Protein AF-A0A7J4AX95-F1 (afdb_monomer)

Nearest PDB structures (foldseek):
  8a5p-assembly1_X  TM=3.591E-01  e=6.031E+00  Thermochaetoides thermophila

Sequence (81 aa):
MPVFLEDFARLVEDKQRELKDRIFKGKPNFLEEDFKRHLVSHWTLLDYLEKFSMDPGEFDVLAVDSSVYTNLLSNGGVFYI

Solvent-accessible surface area (backbone atoms only — not comparable to full-atom values): 5318 Å² total; per-residue (Å²): 130,64,68,68,58,56,55,48,50,52,54,49,53,55,50,51,50,53,50,50,50,49,60,74,66,41,75,79,59,84,55,52,66,58,44,55,64,51,43,69,78,71,62,72,71,73,88,61,38,80,83,74,53,68,61,77,88,74,56,93,72,83,87,84,87,86,80,75,48,76,47,80,43,96,88,75,46,77,49,73,86

pLDDT: mean 78.81, std 11.6, range [56.5, 94.69]

Structure (mmCIF, N/CA/C/O backbone):
data_AF-A0A7J4AX95-F1
#
_entry.id   AF-A0A7J4AX95-F1
#
loop_
_atom_site.group_PDB
_atom_site.id
_atom_site.type_symbol
_atom_site.label_atom_id
_atom_site.label_alt_id
_atom_site.label_comp_id
_atom_site.label_asym_id
_atom_site.label_entity_id
_atom_site.label_seq_id
_atom_site.pdbx_PDB_ins_code
_atom_site.Cartn_x
_atom_site.Cartn_y
_atom_site.Cartn_z
_atom_site.occupancy
_atom_site.B_iso_or_equiv
_atom_site.auth_seq_id
_atom_site.auth_comp_id
_atom_site.auth_asym_id
_atom_site.auth_atom_id
_atom_site.pdbx_PDB_model_num
ATOM 1 N N . MET A 1 1 ? -19.700 19.396 23.167 1.00 62.62 1 MET A N 1
ATOM 2 C CA . MET A 1 1 ? -19.086 18.337 22.343 1.00 62.62 1 MET A CA 1
ATOM 3 C C . MET A 1 1 ? -19.244 17.029 23.109 1.00 62.62 1 MET A C 1
ATOM 5 O O . MET A 1 1 ? -19.107 17.075 24.325 1.00 62.62 1 MET A O 1
ATOM 9 N N . PRO A 1 2 ? -19.660 15.914 22.489 1.00 83.62 2 PRO A N 1
ATOM 10 C CA . PRO A 1 2 ? -19.754 14.633 23.185 1.00 83.62 2 PRO A CA 1
ATOM 11 C C . PRO A 1 2 ? -18.409 14.221 23.795 1.00 83.62 2 PRO A C 1
ATOM 13 O O . PRO A 1 2 ? -17.392 14.283 23.110 1.00 83.62 2 PRO A O 1
ATOM 16 N N . VAL A 1 3 ? -18.421 13.749 25.042 1.00 80.88 3 VAL A N 1
ATOM 17 C CA . VAL A 1 3 ? -17.216 13.344 25.795 1.00 80.88 3 VAL A CA 1
ATOM 18 C C . VAL A 1 3 ? -16.379 12.308 25.030 1.00 80.88 3 VAL A C 1
ATOM 20 O O . VAL A 1 3 ? -15.160 12.413 24.973 1.00 80.88 3 VAL A O 1
ATOM 23 N N . PHE A 1 4 ? -17.029 11.381 24.318 1.00 84.56 4 PHE A N 1
ATOM 24 C CA . PHE A 1 4 ? -16.331 10.359 23.533 1.00 84.56 4 PHE A CA 1
ATOM 25 C C . PHE A 1 4 ? -15.477 10.928 22.385 1.00 84.56 4 PHE A C 1
ATOM 27 O O . PHE A 1 4 ? -14.487 10.309 22.006 1.00 84.56 4 PHE A O 1
ATOM 34 N N . LEU A 1 5 ? -15.842 12.085 21.815 1.00 85.31 5 LEU A N 1
ATOM 35 C CA . LEU A 1 5 ? -15.051 12.723 20.757 1.00 85.31 5 LEU A CA 1
ATOM 36 C C . LEU A 1 5 ? -13.802 13.399 21.325 1.00 85.31 5 LEU A C 1
ATOM 38 O O . LEU A 1 5 ? -12.768 13.404 20.664 1.00 85.31 5 LEU A O 1
ATOM 42 N N . GLU A 1 6 ? -13.881 13.932 22.546 1.00 85.44 6 GLU A N 1
ATOM 43 C CA . GLU A 1 6 ? -12.728 14.499 23.254 1.00 85.44 6 GLU A CA 1
ATOM 44 C C . GLU A 1 6 ? -11.736 13.405 23.661 1.00 85.44 6 GLU A C 1
ATOM 46 O O . GLU A 1 6 ? -10.532 13.546 23.435 1.00 85.44 6 GLU A O 1
ATOM 51 N N . ASP A 1 7 ? -12.240 12.283 24.177 1.00 86.25 7 ASP A N 1
ATOM 52 C CA . ASP A 1 7 ? -11.419 11.119 24.524 1.00 86.25 7 ASP A CA 1
ATOM 53 C C . ASP A 1 7 ? -10.766 10.491 23.282 1.00 86.25 7 ASP A C 1
ATOM 55 O O . ASP A 1 7 ? -9.580 10.152 23.297 1.00 86.25 7 ASP A O 1
ATOM 59 N N . PHE A 1 8 ? -11.508 10.393 22.173 1.00 87.06 8 PHE A N 1
ATOM 60 C CA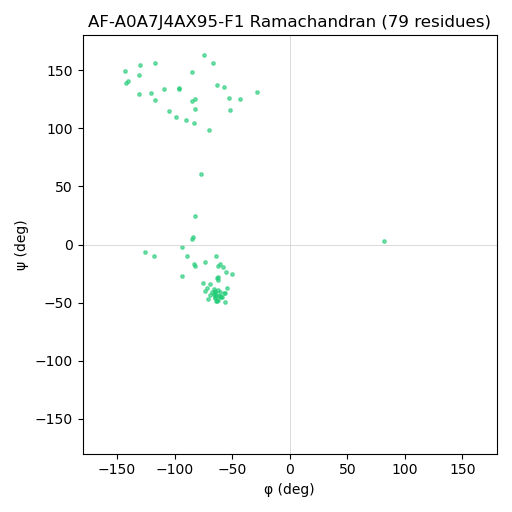 . PHE A 1 8 ? -10.972 9.920 20.896 1.00 87.06 8 PHE A CA 1
ATOM 61 C C . PHE A 1 8 ? -9.896 10.859 20.338 1.00 87.06 8 PHE A C 1
ATOM 63 O O . PHE A 1 8 ? -8.846 10.390 19.901 1.00 87.06 8 PHE A O 1
ATOM 70 N N . ALA A 1 9 ? -10.114 12.177 20.386 1.00 86.12 9 ALA A N 1
ATOM 71 C CA . ALA A 1 9 ? -9.138 13.158 19.912 1.00 86.12 9 ALA A CA 1
ATOM 72 C C . ALA A 1 9 ? -7.809 13.056 20.678 1.00 86.12 9 ALA A C 1
ATOM 74 O O . ALA A 1 9 ? -6.748 12.995 20.056 1.00 86.12 9 ALA A O 1
ATOM 75 N N . ARG A 1 10 ? -7.863 12.935 22.011 1.00 87.81 10 ARG A N 1
ATOM 76 C CA . ARG A 1 10 ? -6.665 12.735 22.847 1.00 87.81 10 ARG A CA 1
ATOM 77 C C . ARG A 1 10 ? -5.920 11.446 22.494 1.00 87.81 10 ARG A C 1
ATOM 79 O O . ARG A 1 10 ? -4.703 11.465 22.329 1.00 87.81 10 ARG A O 1
ATOM 86 N N . LEU A 1 11 ? -6.645 10.341 22.305 1.00 90.19 11 LEU A N 1
ATOM 87 C CA . LEU A 1 11 ? -6.054 9.059 21.905 1.00 90.19 11 LEU A CA 1
ATOM 88 C C . LEU A 1 11 ? -5.332 9.152 20.549 1.00 90.19 11 LEU A C 1
ATOM 90 O O . LEU A 1 11 ? -4.252 8.582 20.375 1.00 90.19 11 LEU A O 1
ATOM 94 N N . VAL A 1 12 ? -5.925 9.865 19.587 1.00 89.88 12 VAL A N 1
ATOM 95 C CA . VAL A 1 12 ? -5.335 10.076 18.258 1.00 89.88 12 VAL A CA 1
ATOM 96 C C . VAL A 1 12 ? -4.060 10.912 18.349 1.00 89.88 12 VAL A C 1
ATOM 98 O O . VAL A 1 12 ? -3.069 10.556 17.712 1.00 89.88 12 VAL A O 1
ATOM 101 N N . GLU A 1 13 ? -4.043 11.977 19.152 1.00 91.44 13 GLU A N 1
ATOM 102 C CA . GLU A 1 13 ? -2.855 12.820 19.344 1.00 91.44 13 GLU A CA 1
ATOM 103 C C . GLU A 1 13 ? -1.674 12.038 19.934 1.00 91.44 13 GLU A C 1
ATOM 105 O O . GLU A 1 13 ? -0.546 12.136 19.435 1.00 91.44 13 GLU A O 1
ATOM 110 N N . ASP A 1 14 ? -1.932 11.211 20.949 1.00 89.69 14 ASP A N 1
ATOM 111 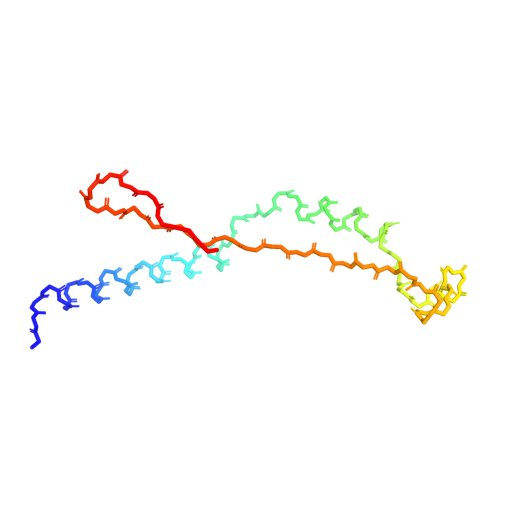C CA . ASP A 1 14 ? -0.907 10.374 21.576 1.00 89.69 14 ASP A CA 1
ATOM 112 C C . ASP A 1 14 ? -0.363 9.328 20.596 1.00 89.69 14 ASP A C 1
ATOM 114 O O . ASP A 1 14 ? 0.855 9.157 20.465 1.00 89.69 14 ASP A O 1
ATOM 118 N N . LYS A 1 15 ? -1.247 8.684 19.822 1.00 87.50 15 LYS A N 1
ATOM 119 C CA . LYS A 1 15 ? -0.851 7.726 18.779 1.00 87.50 15 LYS A CA 1
ATOM 120 C C . LYS A 1 15 ? -0.077 8.381 17.643 1.00 87.50 15 LYS A C 1
ATOM 122 O O . LYS A 1 15 ? 0.889 7.802 17.144 1.00 87.50 15 LYS A O 1
ATOM 127 N N . GLN A 1 16 ? -0.459 9.589 17.244 1.00 86.81 16 GLN A N 1
ATOM 128 C CA . GLN A 1 16 ? 0.247 10.345 16.217 1.00 86.81 16 GLN A CA 1
ATOM 129 C C . GLN A 1 16 ? 1.659 10.716 16.679 1.00 86.81 16 GLN A C 1
ATOM 131 O O . GLN A 1 16 ? 2.605 10.632 15.892 1.00 86.81 16 GLN A O 1
ATOM 136 N N . ARG A 1 17 ? 1.819 11.105 17.949 1.00 88.62 17 ARG A N 1
ATOM 137 C CA . ARG A 1 17 ? 3.127 11.404 18.544 1.00 88.62 17 ARG A CA 1
ATOM 138 C C . ARG A 1 17 ? 4.006 10.159 18.611 1.00 88.62 17 ARG A C 1
ATOM 140 O O . ARG A 1 17 ? 5.151 10.216 18.179 1.00 88.62 17 ARG A O 1
ATOM 147 N N . GLU A 1 18 ? 3.455 9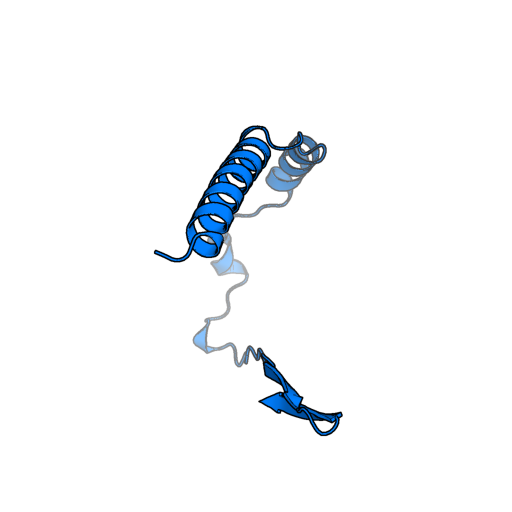.031 19.057 1.00 87.00 18 GLU A N 1
ATOM 148 C CA . GLU A 1 18 ? 4.146 7.734 19.089 1.00 87.00 18 GLU A CA 1
ATOM 149 C C . GLU A 1 18 ? 4.617 7.302 17.688 1.00 87.00 18 GLU A C 1
ATOM 151 O O . GLU A 1 18 ? 5.761 6.882 17.507 1.00 87.00 18 GLU A O 1
ATOM 156 N N . LEU A 1 19 ? 3.757 7.437 16.673 1.00 83.06 19 LEU A N 1
ATOM 157 C CA . LEU A 1 19 ? 4.092 7.116 15.283 1.00 83.06 19 LEU A CA 1
ATOM 158 C C . LEU A 1 19 ? 5.183 8.030 14.726 1.00 83.06 19 LEU A C 1
ATOM 160 O O . LEU A 1 19 ? 6.127 7.531 14.117 1.00 83.06 19 LEU A O 1
ATOM 164 N N . LYS A 1 20 ? 5.087 9.345 14.960 1.00 83.69 20 LYS A N 1
ATOM 165 C CA . LYS A 1 20 ? 6.134 10.306 14.578 1.00 83.69 20 LYS A CA 1
ATOM 166 C C . LYS A 1 20 ? 7.464 9.916 15.205 1.00 83.69 20 LYS A C 1
ATOM 168 O O . LYS A 1 20 ? 8.450 9.774 14.491 1.00 83.69 20 LYS A O 1
ATOM 173 N N . ASP A 1 21 ? 7.473 9.652 16.506 1.00 85.62 21 ASP A N 1
ATOM 174 C CA . ASP A 1 21 ? 8.662 9.205 17.224 1.00 85.62 21 ASP A CA 1
ATOM 175 C C . ASP A 1 21 ? 9.244 7.919 16.634 1.00 85.62 21 ASP A C 1
ATOM 177 O O . ASP A 1 21 ? 10.456 7.822 16.481 1.00 85.62 21 ASP A O 1
ATOM 181 N N . ARG A 1 22 ? 8.412 6.945 16.254 1.00 80.44 22 ARG A N 1
ATOM 182 C CA . ARG A 1 22 ? 8.864 5.692 15.625 1.00 80.44 22 ARG A CA 1
ATOM 183 C C . ARG A 1 22 ? 9.418 5.879 14.215 1.00 80.44 22 ARG A C 1
ATOM 185 O O . ARG A 1 22 ? 10.324 5.141 13.837 1.00 80.44 22 ARG A O 1
ATOM 192 N N . ILE A 1 23 ? 8.871 6.816 13.444 1.00 79.88 23 ILE A N 1
ATOM 193 C CA . ILE A 1 23 ? 9.357 7.158 12.101 1.00 79.88 23 ILE A CA 1
ATOM 194 C C . ILE A 1 23 ? 10.701 7.887 12.208 1.00 79.88 23 ILE A C 1
ATOM 196 O O . ILE A 1 23 ? 11.651 7.517 11.525 1.00 79.88 23 ILE A O 1
ATOM 200 N N . PHE A 1 24 ? 10.803 8.883 13.094 1.00 75.38 24 PHE A N 1
ATOM 201 C CA . PHE A 1 24 ? 12.019 9.685 13.265 1.00 75.38 24 PHE A CA 1
ATOM 202 C C . PHE A 1 24 ? 13.144 8.929 13.970 1.00 75.38 24 PHE A C 1
ATOM 204 O O . PHE A 1 24 ? 14.295 9.022 13.557 1.00 75.38 24 PHE A O 1
ATOM 211 N N . LYS A 1 25 ? 12.829 8.137 14.999 1.00 78.12 25 LYS A N 1
ATOM 212 C CA . LYS A 1 25 ? 13.785 7.236 15.666 1.00 78.12 25 LYS A CA 1
ATOM 213 C C . LYS A 1 25 ? 13.948 5.926 14.899 1.00 78.12 25 LYS A C 1
ATOM 215 O O . LYS A 1 25 ? 14.230 4.920 15.544 1.00 78.12 25 LYS A O 1
ATOM 220 N N . GLY A 1 26 ? 13.668 5.936 13.589 1.00 64.56 26 GLY A N 1
ATOM 221 C CA . GLY A 1 26 ? 13.523 4.776 12.715 1.00 64.56 26 GLY A CA 1
ATOM 222 C C . GLY A 1 26 ? 14.348 3.587 13.183 1.00 64.56 26 GLY A C 1
ATOM 223 O O . GLY A 1 26 ? 15.531 3.736 13.492 1.00 64.56 26 GLY A O 1
ATOM 224 N N . LYS A 1 27 ? 13.724 2.401 13.258 1.00 64.44 27 LYS A N 1
ATOM 225 C CA . LYS A 1 27 ? 14.484 1.156 13.437 1.00 64.44 27 LYS A CA 1
ATOM 226 C C . LYS A 1 27 ? 15.690 1.241 12.497 1.00 64.44 27 LYS A C 1
ATOM 228 O O . LYS A 1 27 ? 15.441 1.483 11.314 1.00 64.44 27 LYS A O 1
ATOM 233 N N . PRO A 1 28 ? 16.936 1.086 12.985 1.00 64.38 28 PRO A N 1
ATOM 234 C CA . PRO A 1 28 ? 18.089 1.091 12.102 1.00 64.38 28 PRO A CA 1
ATOM 235 C C . PRO A 1 28 ? 17.793 0.076 11.009 1.00 64.38 28 PRO A C 1
ATOM 237 O O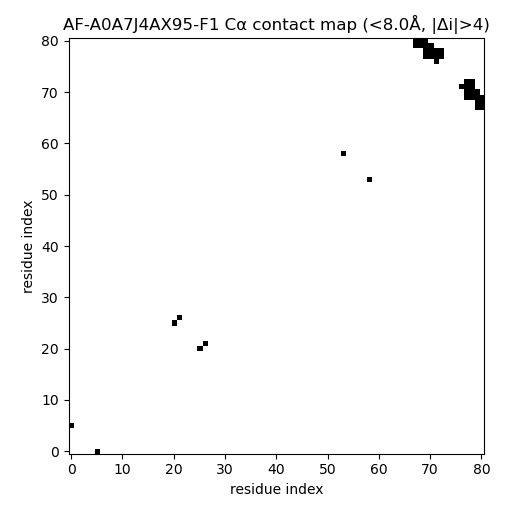 . PRO A 1 28 ? 17.532 -1.098 11.293 1.00 64.38 28 PRO A O 1
ATOM 240 N N . ASN A 1 29 ? 17.683 0.558 9.775 1.00 66.00 29 ASN A N 1
ATOM 241 C CA . ASN A 1 29 ? 17.451 -0.320 8.655 1.00 66.00 29 ASN A CA 1
ATOM 242 C C . ASN A 1 29 ? 18.757 -1.093 8.489 1.00 66.00 29 ASN A C 1
ATOM 244 O O . ASN A 1 29 ? 19.728 -0.572 7.955 1.00 66.00 29 ASN A O 1
ATOM 248 N N . PHE A 1 30 ? 18.803 -2.318 9.013 1.00 67.81 30 PHE A N 1
ATOM 249 C CA . PHE A 1 30 ? 20.003 -3.159 8.980 1.00 67.81 30 PHE A CA 1
ATOM 250 C C . PHE A 1 30 ? 20.492 -3.419 7.553 1.00 67.81 30 PHE A C 1
ATOM 252 O O . PHE A 1 30 ? 21.650 -3.766 7.356 1.00 67.81 30 PHE A O 1
ATOM 259 N N . LEU A 1 31 ? 19.614 -3.220 6.569 1.00 73.69 31 LEU A N 1
ATOM 260 C CA . LEU A 1 31 ? 19.914 -3.347 5.156 1.00 73.69 31 LEU A CA 1
ATOM 261 C C . LEU A 1 31 ? 20.320 -2.020 4.517 1.00 73.69 31 LEU A C 1
ATOM 263 O O . LEU A 1 31 ? 20.602 -2.019 3.335 1.00 73.69 31 LEU A O 1
ATOM 267 N N . GLU A 1 32 ? 20.333 -0.891 5.225 1.00 75.81 32 GLU A N 1
ATOM 268 C CA . GLU A 1 32 ? 20.639 0.413 4.627 1.00 75.81 32 GLU A CA 1
ATOM 269 C C . GLU A 1 32 ? 22.060 0.456 4.064 1.00 75.81 32 GLU A C 1
ATOM 271 O O . GLU A 1 32 ? 22.257 0.854 2.919 1.00 75.81 32 GLU A O 1
ATOM 276 N N . GLU A 1 33 ? 23.042 0.001 4.839 1.00 75.19 33 GLU A N 1
ATOM 277 C CA . GLU A 1 33 ? 24.444 -0.001 4.417 1.00 75.19 33 GLU A CA 1
ATOM 278 C C . GLU A 1 33 ? 24.722 -1.063 3.346 1.00 75.19 33 GLU A C 1
ATOM 280 O O . GLU A 1 33 ? 25.448 -0.803 2.384 1.00 75.19 33 GLU A O 1
ATOM 285 N N . ASP A 1 34 ? 24.083 -2.231 3.447 1.00 78.50 34 ASP A N 1
ATOM 286 C CA . ASP A 1 34 ? 24.155 -3.262 2.409 1.00 78.50 34 ASP A CA 1
ATOM 287 C C . ASP A 1 34 ? 23.460 -2.803 1.121 1.00 78.50 34 ASP A C 1
ATOM 289 O O . ASP A 1 34 ? 23.996 -2.980 0.028 1.00 78.50 34 ASP A O 1
ATOM 293 N N . PHE A 1 35 ? 22.308 -2.145 1.224 1.00 79.50 35 PHE A N 1
ATOM 294 C CA . PHE A 1 35 ? 21.588 -1.578 0.092 1.00 79.50 35 PHE A CA 1
ATOM 295 C C . PHE A 1 35 ? 22.407 -0.474 -0.569 1.00 79.50 35 PHE A C 1
ATOM 297 O O . PHE A 1 35 ? 22.615 -0.542 -1.772 1.00 79.50 35 PHE A O 1
ATOM 304 N N . LYS A 1 36 ? 22.962 0.486 0.184 1.00 77.88 36 LYS A N 1
ATOM 305 C CA . LYS A 1 36 ? 23.854 1.527 -0.363 1.00 77.88 36 LYS A CA 1
ATOM 306 C C . LYS A 1 36 ? 25.054 0.924 -1.095 1.00 77.88 36 LYS A C 1
ATOM 308 O O . LYS A 1 36 ? 25.403 1.395 -2.177 1.00 77.88 36 LYS A O 1
ATOM 313 N N . ARG A 1 37 ? 25.656 -0.138 -0.543 1.00 78.50 37 ARG A N 1
ATOM 314 C CA . ARG A 1 37 ? 26.807 -0.827 -1.148 1.00 78.50 37 ARG A CA 1
ATOM 315 C C . ARG A 1 37 ? 26.482 -1.443 -2.512 1.00 78.50 37 ARG A C 1
ATOM 317 O O . ARG A 1 37 ? 27.321 -1.396 -3.407 1.00 78.50 37 ARG A O 1
ATOM 324 N N . HIS A 1 38 ? 25.289 -2.015 -2.673 1.00 76.00 38 HIS A N 1
ATOM 325 C CA . HIS A 1 38 ? 24.887 -2.684 -3.917 1.00 76.00 38 HIS A CA 1
ATOM 326 C C . HIS A 1 38 ? 24.128 -1.767 -4.883 1.00 76.00 38 HIS A C 1
ATOM 328 O O . HIS A 1 38 ? 24.193 -1.969 -6.092 1.00 76.00 38 HIS A O 1
ATOM 334 N N . LEU A 1 39 ? 23.436 -0.743 -4.381 1.00 75.12 39 LEU A N 1
ATOM 335 C CA . LEU A 1 39 ? 22.665 0.191 -5.194 1.00 75.12 39 LEU A CA 1
ATOM 336 C C . LEU A 1 39 ? 23.586 0.969 -6.129 1.00 75.12 39 LEU A C 1
ATOM 338 O O . LEU A 1 39 ? 23.331 1.013 -7.323 1.00 75.12 39 LEU A O 1
ATOM 342 N N . VAL A 1 40 ? 24.681 1.532 -5.613 1.00 68.81 40 VAL A N 1
ATOM 343 C CA . VAL A 1 40 ? 25.592 2.361 -6.423 1.00 68.81 40 VAL A CA 1
ATOM 344 C C . VAL A 1 40 ? 26.229 1.559 -7.564 1.00 68.81 40 VAL A C 1
ATOM 346 O O . VAL A 1 40 ? 26.493 2.115 -8.623 1.00 68.81 40 VAL A O 1
ATO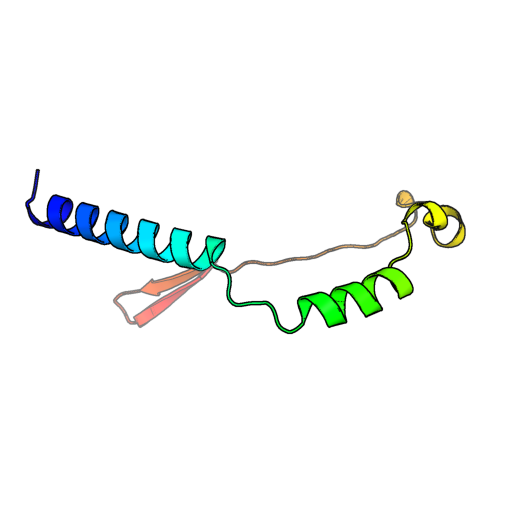M 349 N N . SER A 1 41 ? 26.447 0.254 -7.379 1.00 70.38 41 SER A N 1
ATOM 350 C CA . SER A 1 41 ? 27.043 -0.608 -8.407 1.00 70.38 41 SER A CA 1
ATOM 351 C C . SER A 1 41 ? 26.056 -1.110 -9.465 1.00 70.38 41 SER A C 1
ATOM 353 O O . SER A 1 41 ? 26.502 -1.518 -10.534 1.00 70.38 41 SER A O 1
ATOM 355 N N . HIS A 1 42 ? 24.745 -1.071 -9.203 1.00 69.38 42 HIS A N 1
ATOM 356 C CA . HIS A 1 42 ? 23.712 -1.582 -10.119 1.00 69.38 42 HIS A CA 1
ATOM 357 C C . HIS A 1 42 ? 22.742 -0.499 -10.618 1.00 69.38 42 HIS A C 1
ATOM 359 O O . HIS A 1 42 ? 21.952 -0.748 -11.527 1.00 69.38 42 HIS A O 1
ATOM 365 N N . TRP A 1 43 ? 22.793 0.706 -10.051 1.00 75.19 43 TRP A N 1
ATOM 366 C CA . TRP A 1 43 ? 22.004 1.847 -10.491 1.00 75.19 43 TRP A CA 1
ATOM 367 C C . TRP A 1 43 ? 22.681 2.523 -11.680 1.00 75.19 43 TRP A C 1
ATOM 369 O O . TRP A 1 43 ? 23.779 3.062 -11.561 1.00 75.19 43 TRP A O 1
ATOM 379 N N . THR A 1 44 ? 22.019 2.514 -12.833 1.00 70.94 44 THR A N 1
ATOM 380 C CA . THR A 1 44 ? 22.487 3.227 -14.028 1.00 70.94 44 THR A CA 1
ATOM 381 C C . THR A 1 44 ? 21.575 4.418 -14.280 1.00 70.94 44 THR A C 1
ATOM 383 O O . THR A 1 44 ? 20.354 4.295 -14.202 1.00 70.94 44 THR A O 1
ATOM 386 N N . LEU A 1 45 ? 22.170 5.578 -14.559 1.00 69.75 45 LEU A N 1
ATOM 387 C CA . LEU A 1 45 ? 21.423 6.773 -14.942 1.00 69.75 45 LEU A CA 1
ATOM 388 C C . LEU A 1 45 ? 20.677 6.524 -16.261 1.00 69.75 45 LEU A C 1
ATOM 390 O O . LEU A 1 45 ? 21.227 5.947 -17.201 1.00 69.75 45 LEU A O 1
ATOM 394 N N . LEU A 1 46 ? 19.423 6.978 -16.320 1.00 65.69 46 LEU A N 1
ATOM 395 C CA . LEU A 1 46 ? 18.538 6.843 -17.485 1.00 65.69 46 LEU A CA 1
ATOM 396 C C . LEU A 1 46 ? 19.057 7.605 -18.717 1.00 65.69 46 LEU A C 1
ATOM 398 O O . LEU A 1 46 ? 18.578 7.396 -19.821 1.00 65.69 46 LEU A O 1
ATOM 402 N N . ASP A 1 47 ? 20.085 8.428 -18.560 1.00 61.56 47 ASP A N 1
ATOM 403 C CA . ASP A 1 47 ? 20.769 9.187 -19.608 1.00 61.56 47 ASP A CA 1
ATOM 404 C C . ASP A 1 47 ? 21.404 8.268 -20.681 1.00 61.56 47 ASP A C 1
ATOM 406 O O . ASP A 1 47 ? 21.710 8.705 -21.786 1.00 61.56 47 ASP A O 1
ATOM 410 N N . TYR A 1 48 ? 21.572 6.974 -20.377 1.00 56.50 48 TYR A N 1
ATOM 411 C CA . TYR A 1 48 ? 21.999 5.925 -21.315 1.00 56.50 48 TYR A CA 1
ATOM 412 C C . TYR A 1 48 ? 20.852 5.302 -22.136 1.00 56.50 48 TYR A C 1
ATOM 414 O O . TYR A 1 48 ? 21.084 4.349 -22.889 1.00 56.50 48 TYR A O 1
ATOM 422 N N . LEU A 1 49 ? 19.621 5.812 -22.005 1.00 57.19 49 LEU A N 1
ATOM 423 C CA . LEU A 1 49 ? 18.443 5.286 -22.695 1.00 57.19 49 LEU A CA 1
ATOM 424 C C . LEU A 1 49 ? 18.538 5.387 -24.212 1.00 57.19 49 LEU A C 1
ATOM 426 O O . LEU A 1 49 ? 17.996 4.502 -24.846 1.00 57.19 49 LEU A O 1
ATOM 430 N N . GLU A 1 50 ? 19.264 6.341 -24.802 1.00 58.97 50 GLU A N 1
ATOM 431 C CA . GLU A 1 50 ? 19.389 6.452 -26.272 1.00 58.97 50 GLU A CA 1
ATOM 432 C C . GLU A 1 50 ? 19.896 5.158 -26.945 1.00 58.97 50 GLU A C 1
ATOM 434 O O . GLU A 1 50 ? 19.631 4.911 -28.119 1.00 58.97 50 GLU A O 1
ATOM 439 N N . LYS A 1 51 ? 20.599 4.292 -26.197 1.00 58.75 51 LYS A N 1
ATOM 440 C CA . LYS A 1 51 ? 21.067 2.972 -26.659 1.00 58.75 51 LYS A CA 1
ATOM 441 C C . LYS A 1 51 ? 20.020 1.853 -26.572 1.00 58.75 51 LYS A C 1
ATOM 443 O O . LYS A 1 51 ? 20.225 0.796 -27.163 1.00 58.75 51 LYS A O 1
ATOM 448 N N . PHE A 1 52 ? 18.950 2.064 -25.810 1.00 57.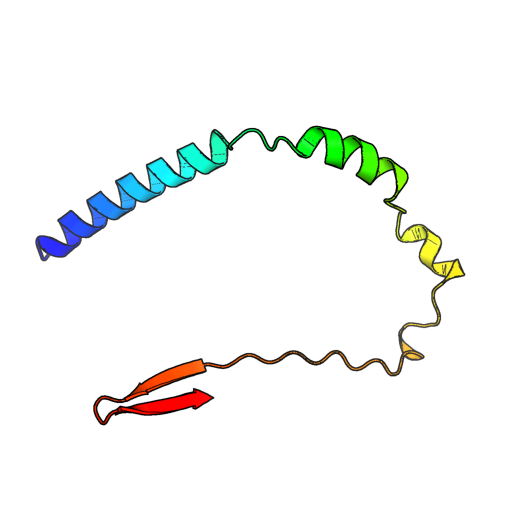66 52 PHE A N 1
ATOM 449 C CA . PHE A 1 52 ? 17.889 1.096 -25.502 1.00 57.66 52 PHE A CA 1
ATOM 450 C C . PHE A 1 52 ? 16.480 1.619 -25.831 1.00 57.66 52 PHE A C 1
ATOM 452 O O . PHE A 1 52 ? 15.509 0.873 -25.727 1.00 57.66 52 PHE A O 1
ATOM 459 N N . SER A 1 53 ? 16.358 2.889 -26.214 1.00 59.34 53 SER A N 1
ATOM 460 C CA . SER A 1 53 ? 15.112 3.567 -26.526 1.00 59.34 53 SER A CA 1
ATOM 461 C C . SER A 1 53 ? 14.814 3.410 -28.009 1.00 59.34 53 SER A C 1
ATOM 463 O O . SER A 1 53 ? 15.444 4.047 -28.852 1.00 59.34 53 SER A O 1
ATOM 465 N N . MET A 1 54 ? 13.823 2.582 -28.325 1.00 59.97 54 MET A N 1
ATOM 466 C CA . MET A 1 54 ? 12.949 2.908 -29.450 1.00 59.97 54 MET A CA 1
ATOM 467 C C . MET A 1 54 ? 12.143 4.161 -29.090 1.00 59.97 54 MET A C 1
ATOM 469 O O . MET A 1 54 ? 11.990 4.477 -27.904 1.00 59.97 54 MET A O 1
ATOM 473 N N . ASP A 1 55 ? 11.669 4.890 -30.098 1.00 63.84 55 ASP A N 1
ATOM 474 C CA . ASP A 1 55 ? 10.773 6.026 -29.884 1.00 63.84 55 ASP A CA 1
ATOM 475 C C . ASP A 1 55 ? 9.587 5.554 -29.016 1.00 63.84 55 ASP A C 1
ATOM 477 O O . ASP A 1 55 ? 8.956 4.552 -29.357 1.00 63.84 55 ASP A O 1
ATOM 481 N N . PRO A 1 56 ? 9.272 6.199 -27.875 1.00 59.78 56 PRO A N 1
ATOM 482 C CA . PRO A 1 56 ? 8.116 5.844 -27.051 1.00 59.78 56 PRO A CA 1
ATOM 483 C C . PRO A 1 56 ? 6.801 5.732 -27.838 1.00 59.78 56 PRO A C 1
ATOM 485 O O . PRO A 1 56 ? 5.913 4.994 -27.420 1.00 59.78 56 PRO A O 1
ATOM 488 N N . GLY A 1 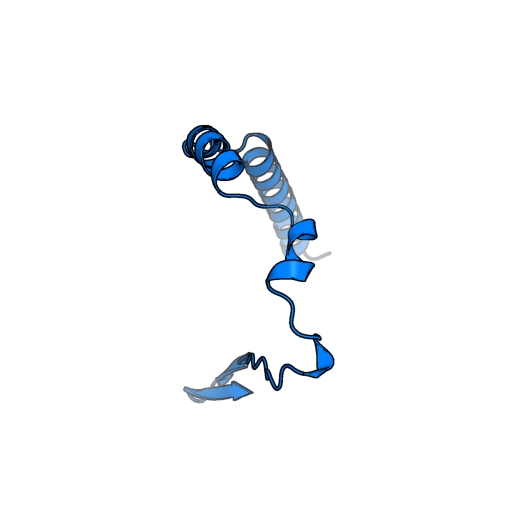57 ? 6.681 6.427 -28.978 1.00 63.03 57 GLY A N 1
ATOM 489 C CA . GLY A 1 57 ? 5.543 6.318 -29.898 1.00 63.03 57 GLY A CA 1
ATOM 490 C C . GLY A 1 57 ? 5.491 5.033 -30.741 1.00 63.03 57 GLY A C 1
ATOM 491 O O . GLY A 1 57 ? 4.439 4.727 -31.298 1.00 63.03 57 GLY A O 1
ATOM 492 N N . GLU A 1 58 ? 6.585 4.272 -30.827 1.00 70.38 58 GLU A N 1
ATOM 493 C CA . GLU A 1 58 ? 6.665 2.965 -31.503 1.00 70.38 58 GLU A CA 1
ATOM 494 C C . GLU A 1 58 ? 6.316 1.792 -30.568 1.00 70.38 58 GLU A C 1
ATOM 496 O O . GLU A 1 58 ? 6.139 0.658 -31.021 1.00 70.38 58 GLU A O 1
ATOM 501 N N . PHE A 1 59 ? 6.192 2.047 -29.262 1.00 66.94 59 PHE A N 1
ATOM 502 C CA . PHE A 1 59 ? 5.779 1.047 -28.283 1.00 66.94 59 PHE A CA 1
ATOM 503 C C . PHE A 1 59 ? 4.252 0.925 -28.243 1.00 66.94 59 PHE A C 1
ATOM 505 O O . PHE A 1 59 ? 3.568 1.732 -27.618 1.00 66.94 59 PHE A O 1
ATOM 512 N N . ASP A 1 60 ? 3.713 -0.148 -28.825 1.00 72.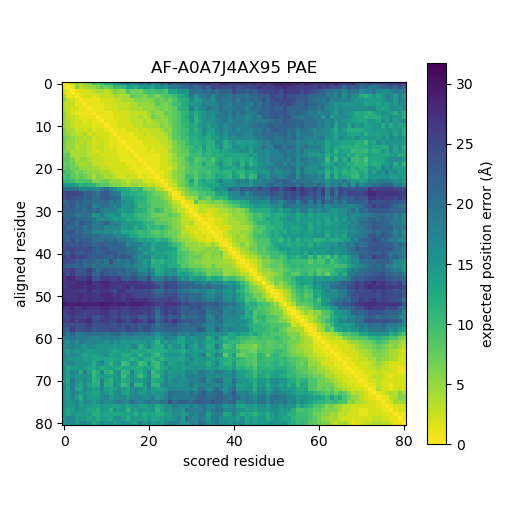44 60 ASP A N 1
ATOM 513 C CA . ASP A 1 60 ? 2.322 -0.575 -28.601 1.00 72.44 60 ASP A CA 1
ATOM 514 C C . ASP A 1 60 ? 2.194 -1.285 -27.238 1.00 72.44 60 ASP A C 1
ATOM 516 O O . ASP A 1 60 ? 1.925 -2.484 -27.133 1.00 72.44 60 ASP A O 1
ATOM 520 N N . VAL A 1 61 ? 2.516 -0.557 -26.166 1.00 77.06 61 VAL A N 1
ATOM 521 C CA . VAL A 1 61 ? 2.496 -1.068 -24.792 1.00 77.06 61 VAL A CA 1
ATOM 522 C C . VAL A 1 61 ? 1.276 -0.516 -24.071 1.00 77.06 61 VAL A C 1
ATOM 524 O O . VAL A 1 61 ? 1.184 0.676 -23.785 1.00 77.06 61 VAL A O 1
ATOM 527 N N . LEU A 1 62 ? 0.358 -1.412 -23.713 1.00 83.12 62 LEU A N 1
ATOM 528 C CA . LEU A 1 62 ? -0.793 -1.100 -22.875 1.00 83.12 62 LEU A CA 1
ATOM 529 C C . LEU A 1 62 ? -0.512 -1.521 -21.429 1.00 83.12 62 LEU A C 1
ATOM 531 O O . LEU A 1 62 ? -0.483 -2.710 -21.110 1.00 83.12 62 LEU A O 1
ATOM 535 N N . ALA A 1 63 ? -0.338 -0.544 -20.543 1.00 87.31 63 ALA A N 1
ATOM 536 C CA . ALA A 1 63 ? -0.348 -0.792 -19.107 1.00 87.31 63 ALA A CA 1
ATOM 537 C C . ALA A 1 63 ? -1.799 -0.838 -18.611 1.00 87.31 63 ALA A C 1
ATOM 539 O O . ALA A 1 63 ? -2.563 0.103 -18.826 1.00 87.31 63 ALA A O 1
ATOM 540 N N . VAL A 1 64 ? -2.173 -1.928 -17.941 1.00 91.31 64 VAL A N 1
ATOM 541 C CA . VAL A 1 64 ? -3.502 -2.104 -17.345 1.00 91.31 64 VAL A CA 1
ATOM 542 C C . VAL A 1 64 ? -3.339 -2.310 -15.849 1.00 91.31 64 VAL A C 1
ATOM 544 O O . VAL A 1 64 ? -2.558 -3.157 -15.420 1.00 91.31 64 VAL A O 1
ATOM 547 N N . ASP A 1 65 ? -4.101 -1.552 -15.071 1.00 94.69 65 ASP A N 1
ATOM 548 C CA . ASP A 1 65 ? -4.248 -1.732 -13.632 1.00 94.69 65 ASP A CA 1
ATOM 549 C C . ASP A 1 65 ? -5.740 -1.759 -13.282 1.00 94.69 65 ASP A C 1
ATOM 551 O O . ASP A 1 65 ? -6.576 -1.219 -14.015 1.00 94.69 65 ASP A O 1
ATOM 555 N N . SER A 1 66 ? -6.084 -2.410 -12.177 1.00 92.50 66 SER A N 1
ATOM 556 C CA . SER A 1 66 ? -7.459 -2.536 -11.707 1.00 92.50 66 SER A CA 1
ATOM 557 C C . SER A 1 66 ? -7.521 -2.402 -10.198 1.00 92.50 66 SER A C 1
ATOM 559 O O . SER A 1 66 ? -6.702 -2.966 -9.475 1.00 92.50 66 SER A O 1
ATOM 561 N N . SER A 1 67 ? -8.555 -1.726 -9.720 1.00 93.19 67 SER A N 1
ATOM 562 C CA . SER A 1 67 ? -8.918 -1.707 -8.311 1.00 93.19 67 SER A CA 1
ATOM 563 C C . SER A 1 67 ? -10.299 -2.318 -8.133 1.00 93.19 67 SER A C 1
ATOM 565 O O . SER A 1 67 ? -11.091 -2.375 -9.070 1.00 93.19 67 SER A O 1
ATOM 567 N N . VAL A 1 68 ? -10.558 -2.814 -6.926 1.00 94.56 68 VAL A N 1
ATOM 568 C CA . VAL A 1 68 ? -11.850 -3.386 -6.556 1.00 94.56 68 VAL A CA 1
ATOM 569 C C . VAL A 1 68 ? -12.284 -2.765 -5.242 1.00 94.56 68 VAL A C 1
ATOM 571 O O . VAL A 1 68 ? -11.542 -2.767 -4.255 1.00 94.56 68 VAL A O 1
ATOM 574 N N . TYR A 1 69 ? -13.509 -2.269 -5.216 1.00 93.75 69 TYR A N 1
ATOM 575 C CA . TYR A 1 69 ? -14.227 -1.943 -4.001 1.00 93.75 69 TYR A CA 1
ATOM 576 C C . TYR A 1 69 ? -15.140 -3.112 -3.639 1.00 93.75 69 TYR A C 1
ATOM 578 O O . TYR A 1 69 ? -15.851 -3.629 -4.492 1.00 93.75 69 TYR A O 1
ATOM 586 N N . THR A 1 70 ? -15.157 -3.520 -2.370 1.00 94.62 70 THR A N 1
ATOM 587 C CA . THR A 1 70 ? -16.108 -4.524 -1.872 1.00 94.62 70 THR A CA 1
ATOM 588 C C . THR A 1 70 ? -16.788 -4.039 -0.600 1.00 94.62 70 THR A C 1
ATOM 590 O O . THR A 1 70 ? -16.184 -3.342 0.217 1.00 94.62 70 THR A O 1
ATOM 593 N N . ASN A 1 71 ? -18.054 -4.415 -0.421 1.00 93.50 71 ASN A N 1
ATOM 594 C CA . ASN A 1 71 ? -18.809 -4.162 0.798 1.00 93.50 71 ASN A CA 1
ATOM 595 C C . ASN A 1 71 ? -19.717 -5.351 1.138 1.00 93.50 71 ASN A C 1
ATOM 597 O O . ASN A 1 71 ? -20.354 -5.938 0.261 1.00 93.50 71 ASN A O 1
ATOM 601 N N . LEU A 1 72 ? -19.779 -5.693 2.422 1.00 94.50 72 LEU A N 1
ATOM 602 C CA . LEU A 1 72 ? -20.663 -6.724 2.954 1.00 94.50 72 LEU A CA 1
ATOM 603 C C . LEU A 1 72 ? -22.041 -6.120 3.227 1.00 94.50 72 LEU A C 1
ATOM 605 O O . LEU A 1 72 ? -22.188 -5.162 3.983 1.00 94.50 72 LEU A O 1
ATOM 609 N N . LEU A 1 73 ? -23.067 -6.711 2.628 1.00 93.31 73 LEU A N 1
ATOM 610 C CA . LEU A 1 73 ? -24.456 -6.345 2.849 1.00 93.31 73 LEU A CA 1
ATOM 611 C C . LEU A 1 73 ? -24.997 -7.071 4.086 1.00 93.31 73 LEU A C 1
ATOM 613 O O . LEU A 1 73 ? -24.629 -8.207 4.382 1.00 93.31 73 LEU A O 1
ATOM 617 N N . SER A 1 74 ? -25.926 -6.437 4.801 1.00 87.88 74 SER A N 1
ATOM 618 C CA . SER A 1 74 ? -26.530 -6.985 6.028 1.00 87.88 74 SER A CA 1
ATOM 619 C C . SER A 1 74 ? -27.303 -8.295 5.818 1.00 87.88 74 SER A C 1
ATOM 621 O O . SER A 1 74 ? -27.520 -9.034 6.774 1.00 87.88 74 SER A O 1
ATOM 623 N N . ASN A 1 75 ? -27.690 -8.608 4.578 1.00 91.81 75 ASN A N 1
ATOM 624 C CA . ASN A 1 75 ? -28.299 -9.883 4.188 1.00 91.81 75 ASN A CA 1
ATOM 625 C C . ASN A 1 75 ? -27.267 -10.992 3.890 1.00 91.81 75 ASN A C 1
ATOM 627 O O . ASN A 1 75 ? -27.644 -12.055 3.404 1.00 91.81 75 ASN A O 1
ATOM 631 N N . GLY A 1 76 ? -25.979 -10.738 4.138 1.00 89.38 76 GLY A N 1
ATOM 632 C CA . GLY A 1 76 ? -24.881 -11.659 3.843 1.00 89.38 76 GLY A CA 1
ATOM 633 C C . GLY A 1 76 ? -24.396 -11.627 2.391 1.00 89.38 76 GLY A C 1
ATOM 634 O O . GLY A 1 76 ? -23.514 -12.404 2.037 1.00 89.38 76 GLY A O 1
ATOM 635 N N . GLY A 1 77 ? -24.947 -10.751 1.545 1.00 93.31 77 GLY A N 1
ATOM 636 C CA . GLY A 1 77 ? -24.454 -10.533 0.184 1.00 93.31 77 GLY A CA 1
ATOM 637 C C . GLY A 1 77 ? -23.151 -9.728 0.144 1.00 93.31 77 GLY A C 1
ATOM 638 O O . GLY A 1 77 ? -22.807 -9.034 1.099 1.00 93.31 77 GLY A O 1
ATOM 639 N N . VAL A 1 78 ? -22.442 -9.776 -0.986 1.00 94.50 78 VAL A N 1
ATOM 640 C CA . VAL A 1 78 ? -21.269 -8.928 -1.258 1.00 94.50 78 VAL A CA 1
ATOM 641 C C . VAL A 1 78 ? -21.578 -8.031 -2.450 1.00 94.50 78 VAL A C 1
ATOM 643 O O . VAL A 1 78 ? -21.927 -8.517 -3.524 1.00 94.50 78 VAL A O 1
ATOM 646 N N . PHE A 1 79 ? -21.449 -6.723 -2.258 1.00 90.88 79 PHE A N 1
ATOM 647 C CA . PHE A 1 79 ? -21.486 -5.725 -3.321 1.00 90.88 79 PHE A CA 1
ATOM 648 C C . PHE A 1 79 ? -20.055 -5.382 -3.732 1.00 90.88 79 PHE A C 1
ATOM 650 O O . PHE A 1 79 ? -19.222 -5.153 -2.855 1.00 90.88 79 P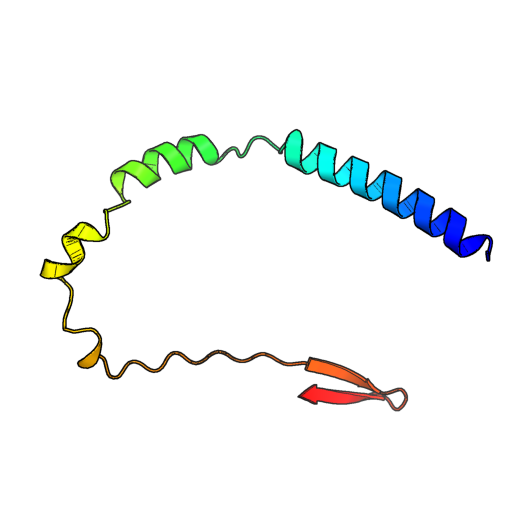HE A O 1
ATOM 657 N N . TYR A 1 80 ? -19.762 -5.333 -5.030 1.00 91.12 80 TYR A N 1
ATOM 658 C CA . TYR A 1 80 ? -18.436 -4.971 -5.521 1.00 91.12 80 TYR A CA 1
ATOM 659 C C . TYR A 1 80 ? -18.497 -4.147 -6.810 1.00 91.12 80 TYR A C 1
ATOM 661 O O . TYR A 1 80 ? -19.438 -4.301 -7.593 1.00 91.12 80 TYR A O 1
ATOM 669 N N . ILE A 1 81 ? -17.510 -3.266 -6.991 1.00 80.81 81 ILE A N 1
ATOM 670 C CA . ILE A 1 81 ? -17.269 -2.448 -8.192 1.00 80.81 81 ILE A CA 1
ATOM 671 C C . ILE A 1 81 ? -15.783 -2.518 -8.513 1.00 80.81 81 ILE A C 1
ATOM 673 O O . ILE A 1 81 ? -14.990 -2.348 -7.558 1.00 80.81 81 ILE A O 1
#

Radius of gyration: 24.67 Å; Cα contacts (8 Å, |Δi|>4): 20; chains: 1; bounding box: 55×30×57 Å

Secondary structure (DSSP, 8-state):
--HHHHHHHHHHHHHHHHHHHHHHT----TTHHHHHHHHHHH---GGGGGGT---GGG-----------EEE-TTS-EEE-

Mean predicted aligned error: 13.7 Å

Foldseek 3Di:
DDPVVVVVVVVVVVVVVVVVCCVVVDDPPPCPVVCVVVCVVPDDDCVPCVVVDDDPVPDPDDDDDDDKDWDQDPVRDIDMD